Protein AF-A0A819XCI9-F1 (afdb_monomer_lite)

Sequence (108 aa):
IFYKILWTLFFCGIGMGSTMGTLINIFITDRYFNSKAIFGTLILGLIVFGTCNVLCFRLDHHFDYYGAIKYPVFFLSKGFVAGLLGSLINGYLLFNANGQKLLIKMGF

Secondary structure (DSSP, 8-state):
-HHHHIIIIIIIIIIHHHHHHHHHHHHTTTT--THHHHHHHHHHHHHHHHHHHHHHHHHHHHH-SS-TTTSHHHHHHHHHHHHHHHHHHHHHHHHSHHHHHHHHHHT-

Organism: NCBI:txid433720

Structure (mmCIF, N/CA/C/O backbone):
data_AF-A0A819XCI9-F1
#
_entry.id   AF-A0A819XCI9-F1
#
loop_
_atom_site.group_PDB
_atom_site.id
_atom_site.type_symbol
_atom_site.label_atom_id
_atom_site.label_alt_id
_atom_site.label_comp_id
_atom_site.label_asym_id
_atom_site.label_entity_id
_atom_site.label_seq_id
_atom_site.pdbx_PDB_ins_code
_atom_site.Cartn_x
_atom_site.Cartn_y
_atom_site.Cartn_z
_atom_site.occupancy
_atom_site.B_iso_or_equiv
_atom_site.auth_seq_id
_atom_site.auth_comp_id
_atom_site.auth_asym_id
_atom_site.auth_atom_id
_atom_site.pdbx_PDB_model_num
ATOM 1 N N . ILE A 1 1 ? 9.047 11.034 -19.357 1.00 67.94 1 ILE A N 1
ATOM 2 C CA . ILE A 1 1 ? 8.964 11.580 -17.975 1.00 67.94 1 ILE A CA 1
ATOM 3 C C . ILE A 1 1 ? 7.528 11.916 -17.594 1.00 67.94 1 ILE A C 1
ATOM 5 O O . ILE A 1 1 ? 7.025 11.244 -16.707 1.00 67.94 1 ILE A O 1
ATOM 9 N N . PHE A 1 2 ? 6.842 12.844 -18.276 1.00 74.31 2 PHE A N 1
ATOM 10 C CA . PHE A 1 2 ? 5.465 13.244 -17.924 1.00 74.31 2 PHE A CA 1
ATOM 11 C C . PHE A 1 2 ? 4.492 12.052 -17.804 1.00 74.31 2 PHE A C 1
ATOM 13 O O . PHE A 1 2 ? 3.819 11.898 -16.792 1.00 74.31 2 PHE A O 1
ATOM 20 N N . TYR A 1 3 ? 4.530 11.129 -18.772 1.00 72.25 3 TYR A N 1
ATOM 21 C CA . TYR A 1 3 ? 3.769 9.875 -18.741 1.00 72.25 3 TYR A CA 1
ATOM 22 C C . TYR A 1 3 ? 4.134 8.949 -17.556 1.00 72.25 3 TYR A C 1
ATOM 24 O O . TYR A 1 3 ? 3.251 8.279 -17.033 1.00 72.25 3 TYR A O 1
ATOM 32 N N . LYS A 1 4 ? 5.404 8.919 -17.095 1.00 69.25 4 LYS A N 1
ATOM 33 C CA . LYS A 1 4 ? 5.821 8.094 -15.940 1.00 69.25 4 LYS A CA 1
ATOM 34 C C . LYS A 1 4 ? 5.160 8.639 -14.686 1.00 69.25 4 LYS A C 1
ATOM 36 O O . LYS A 1 4 ? 4.559 7.874 -13.953 1.00 69.25 4 LYS A O 1
ATOM 41 N N . ILE A 1 5 ? 5.233 9.960 -14.495 1.00 77.12 5 ILE A N 1
ATOM 42 C CA . ILE A 1 5 ? 4.661 10.662 -13.340 1.00 77.12 5 ILE A CA 1
ATOM 43 C C . ILE A 1 5 ? 3.141 10.505 -13.320 1.00 77.12 5 ILE A C 1
ATOM 45 O O . ILE A 1 5 ? 2.593 10.111 -12.296 1.00 77.12 5 ILE A O 1
ATOM 49 N N . LEU A 1 6 ? 2.462 10.752 -14.447 1.00 80.81 6 LEU A N 1
ATOM 50 C CA . LEU A 1 6 ? 1.011 10.574 -14.544 1.00 80.81 6 LEU A CA 1
ATOM 51 C C . LEU A 1 6 ? 0.610 9.152 -14.126 1.00 80.81 6 LEU A C 1
ATOM 53 O O . LEU A 1 6 ? -0.332 8.960 -13.362 1.00 80.81 6 LEU A O 1
ATOM 57 N N . TRP A 1 7 ? 1.362 8.153 -14.581 1.00 73.56 7 TRP A N 1
ATOM 58 C CA . TRP A 1 7 ? 1.015 6.768 -14.335 1.00 73.56 7 TRP A CA 1
ATOM 59 C C . TRP A 1 7 ? 1.399 6.249 -12.943 1.00 73.56 7 TRP A C 1
ATOM 61 O O . TRP A 1 7 ? 0.560 5.621 -12.302 1.00 73.56 7 TRP A O 1
ATOM 71 N N . THR A 1 8 ? 2.598 6.521 -12.416 1.00 75.25 8 THR A N 1
ATOM 72 C CA . THR A 1 8 ? 2.938 6.090 -11.047 1.00 75.25 8 THR A CA 1
ATOM 73 C C . THR A 1 8 ? 2.231 6.902 -9.974 1.00 75.25 8 THR A C 1
ATOM 75 O O . THR A 1 8 ? 1.890 6.334 -8.942 1.00 75.25 8 THR A O 1
ATOM 78 N N . LEU A 1 9 ? 1.994 8.199 -10.190 1.00 78.88 9 LEU A N 1
ATOM 79 C CA . LEU A 1 9 ? 1.381 9.056 -9.177 1.00 78.88 9 LEU A CA 1
ATOM 80 C C . LEU A 1 9 ? -0.149 8.944 -9.181 1.00 78.88 9 LEU A C 1
ATOM 82 O O . LEU A 1 9 ? -0.731 8.679 -8.133 1.00 78.88 9 LEU A O 1
ATOM 86 N N . PHE A 1 10 ? -0.813 9.102 -10.335 1.00 79.00 10 PHE A N 1
ATOM 87 C CA . PHE A 1 10 ? -2.282 9.094 -10.385 1.00 79.00 10 PHE A CA 1
ATOM 88 C C . PHE A 1 10 ? -2.864 7.677 -10.481 1.00 79.00 10 PHE A C 1
ATOM 90 O O . PHE A 1 10 ? -3.752 7.343 -9.701 1.00 79.00 10 PHE A O 1
ATOM 97 N N . PHE A 1 11 ? -2.366 6.818 -11.379 1.00 75.62 11 PHE A N 1
ATOM 98 C CA . PHE A 1 11 ? -2.920 5.465 -11.570 1.00 75.62 11 PHE A CA 1
ATOM 99 C C . PHE A 1 11 ? -2.395 4.448 -10.544 1.00 75.62 11 PHE A C 1
ATOM 101 O O . PHE A 1 11 ? -3.139 4.001 -9.672 1.00 75.62 11 PHE A O 1
ATOM 108 N N . CYS A 1 12 ? -1.106 4.099 -10.624 1.00 77.62 12 CYS A N 1
ATOM 109 C CA . CYS A 1 12 ? -0.425 3.096 -9.790 1.00 77.62 12 CYS A CA 1
ATOM 110 C C . CYS A 1 12 ? -0.048 3.677 -8.384 1.00 77.62 12 CYS A C 1
ATOM 112 O O . CYS A 1 12 ? 0.809 3.120 -7.705 1.00 77.62 12 CYS A O 1
ATOM 114 N N . GLY A 1 13 ? -0.693 4.784 -7.953 1.00 77.12 13 GLY A N 1
ATOM 115 C CA . GLY A 1 13 ? -0.524 5.487 -6.665 1.00 77.12 13 GLY A CA 1
ATOM 116 C C . GLY A 1 13 ? -1.863 5.932 -6.043 1.00 77.12 13 GLY A C 1
ATOM 117 O O . GLY A 1 13 ? -2.440 5.195 -5.240 1.00 77.12 13 GLY A O 1
ATOM 118 N N . ILE A 1 14 ? -2.391 7.103 -6.435 1.00 83.81 14 ILE A N 1
ATOM 119 C CA . ILE A 1 14 ? -3.690 7.635 -5.961 1.00 83.81 14 ILE A CA 1
ATOM 120 C C . ILE A 1 14 ? -4.825 6.634 -6.223 1.00 83.81 14 ILE A C 1
ATOM 122 O O . ILE A 1 14 ? -5.622 6.386 -5.322 1.00 83.81 14 ILE A O 1
ATOM 126 N N . GLY A 1 15 ? -4.870 6.015 -7.408 1.00 83.62 15 GLY A N 1
ATOM 127 C CA . GLY A 1 15 ? -5.882 5.019 -7.770 1.00 83.62 15 GLY A CA 1
ATOM 128 C C . GLY A 1 15 ? -5.897 3.784 -6.865 1.00 83.62 15 GLY A C 1
ATOM 129 O O . GLY A 1 15 ? -6.971 3.339 -6.464 1.00 83.62 15 GLY A O 1
ATOM 130 N N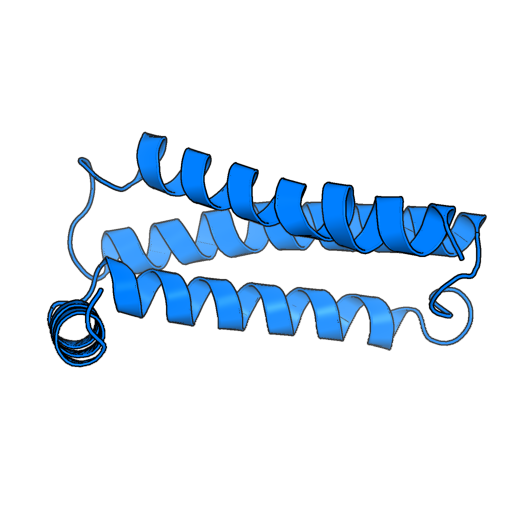 . MET A 1 16 ? -4.732 3.248 -6.479 1.00 83.94 16 MET A N 1
ATOM 131 C CA . MET A 1 16 ? -4.677 2.137 -5.515 1.00 83.94 16 MET A CA 1
ATOM 132 C C . MET A 1 16 ? -5.105 2.579 -4.113 1.00 83.94 16 MET A C 1
ATOM 134 O O . MET A 1 16 ? -5.888 1.885 -3.466 1.00 83.94 16 MET A O 1
ATOM 138 N N . GLY A 1 17 ? -4.609 3.733 -3.651 1.00 82.19 17 GLY A N 1
ATOM 139 C CA . GLY A 1 17 ? -4.912 4.258 -2.318 1.00 82.19 17 GLY A CA 1
ATOM 140 C C . GLY A 1 17 ? -6.398 4.563 -2.124 1.00 82.19 17 GLY A C 1
ATOM 141 O O . GLY A 1 17 ? -6.976 4.163 -1.113 1.00 82.19 17 GLY A O 1
ATOM 142 N N . SER A 1 18 ? -7.038 5.200 -3.109 1.00 84.62 18 SER A N 1
ATOM 143 C CA . SER A 1 18 ? -8.478 5.478 -3.081 1.00 84.62 18 SER A CA 1
ATOM 144 C C . SER A 1 18 ? -9.304 4.194 -3.145 1.00 84.62 18 SER A C 1
ATOM 146 O O . SER A 1 18 ? -10.175 4.000 -2.301 1.00 84.62 18 SER A O 1
ATOM 148 N N . THR A 1 19 ? -8.980 3.272 -4.060 1.00 87.56 19 THR A N 1
ATOM 149 C CA . THR A 1 19 ? -9.671 1.974 -4.173 1.00 87.56 19 THR A CA 1
ATOM 150 C C . THR A 1 19 ? -9.603 1.188 -2.862 1.00 87.56 19 THR A C 1
ATOM 152 O O . THR A 1 19 ? -10.621 0.667 -2.406 1.00 87.56 19 THR A O 1
ATOM 155 N N . MET A 1 20 ? -8.436 1.161 -2.209 1.00 85.31 20 MET A N 1
ATOM 156 C CA . MET A 1 20 ? -8.281 0.559 -0.883 1.00 85.31 20 MET A CA 1
ATOM 157 C C . MET A 1 20 ? -9.122 1.248 0.183 1.00 85.31 20 MET A C 1
ATOM 159 O O . MET A 1 20 ? -9.890 0.577 0.870 1.00 85.31 20 MET A O 1
ATOM 163 N N . GLY A 1 21 ? -8.998 2.571 0.324 1.00 83.50 21 GLY A N 1
ATOM 164 C CA . GLY A 1 21 ? -9.739 3.331 1.330 1.00 83.50 21 GLY A CA 1
ATOM 165 C C . GLY A 1 21 ? -11.248 3.130 1.195 1.00 83.50 21 GLY A C 1
ATOM 166 O O . GLY A 1 21 ? -11.921 2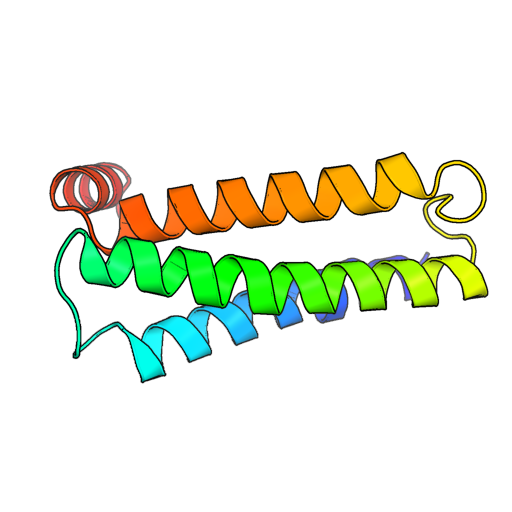.820 2.176 1.00 83.50 21 GLY A O 1
ATOM 167 N N . THR A 1 22 ? -11.772 3.203 -0.030 1.00 86.62 22 THR A N 1
ATOM 168 C CA . THR A 1 22 ? -13.191 2.972 -0.325 1.00 86.62 22 THR A CA 1
ATOM 169 C C . THR A 1 22 ? -13.628 1.538 -0.016 1.00 86.62 22 THR A C 1
ATOM 171 O O . THR A 1 22 ? -14.665 1.355 0.620 1.00 86.62 22 THR A O 1
ATOM 174 N N . LEU A 1 23 ? -12.856 0.517 -0.407 1.00 85.81 23 LEU A N 1
ATOM 175 C CA . LEU A 1 23 ? -13.204 -0.882 -0.128 1.00 85.81 23 LEU A CA 1
ATOM 176 C C . LEU A 1 23 ? -13.190 -1.202 1.370 1.00 85.81 23 LEU A C 1
ATOM 178 O O . LEU A 1 23 ? -14.118 -1.845 1.859 1.00 85.81 23 LEU A O 1
ATOM 182 N N . ILE A 1 24 ? -12.182 -0.726 2.106 1.00 85.06 24 ILE A N 1
ATOM 183 C CA . ILE A 1 24 ? -12.116 -0.882 3.565 1.00 85.06 24 ILE A CA 1
ATOM 184 C C . ILE A 1 24 ? -13.319 -0.186 4.211 1.00 85.06 24 ILE A C 1
ATOM 186 O O . ILE A 1 24 ? -13.983 -0.786 5.058 1.00 85.06 24 ILE A O 1
ATOM 190 N N . ASN A 1 25 ? -13.661 1.026 3.758 1.00 84.50 25 ASN A N 1
ATOM 191 C CA . ASN A 1 25 ? -14.772 1.777 4.330 1.00 84.50 25 ASN A CA 1
ATOM 192 C C . ASN A 1 25 ? -16.139 1.114 4.097 1.00 84.50 25 ASN A C 1
ATOM 194 O O . ASN A 1 25 ? -16.949 1.033 5.014 1.00 84.50 25 ASN A O 1
ATOM 198 N N . ILE A 1 26 ? -16.385 0.587 2.893 1.00 83.62 26 ILE A N 1
ATOM 199 C CA . ILE A 1 26 ? -17.662 -0.056 2.540 1.00 83.62 26 ILE A CA 1
ATOM 200 C C . ILE A 1 26 ? -17.813 -1.441 3.191 1.00 83.62 26 ILE A C 1
ATOM 202 O O . ILE A 1 26 ? -18.909 -1.800 3.627 1.00 83.62 26 ILE A O 1
ATOM 206 N N . PHE A 1 27 ? -16.746 -2.247 3.238 1.00 78.06 27 PHE A N 1
ATOM 207 C CA . PHE A 1 27 ? -16.846 -3.648 3.672 1.00 78.06 27 PHE A CA 1
ATOM 208 C C . PHE A 1 27 ? -16.519 -3.892 5.148 1.00 78.06 27 PHE A C 1
ATOM 210 O O . PHE A 1 27 ? -16.988 -4.897 5.691 1.00 78.06 27 PHE A O 1
ATOM 217 N N . ILE A 1 28 ? -15.708 -3.040 5.787 1.00 77.75 28 ILE A N 1
ATOM 218 C CA . ILE A 1 28 ? -15.083 -3.364 7.080 1.00 77.75 28 ILE A CA 1
ATOM 219 C C . ILE A 1 28 ? -15.498 -2.408 8.201 1.00 77.75 28 ILE A C 1
ATOM 221 O O . ILE A 1 28 ? -15.860 -2.914 9.264 1.00 77.75 28 ILE A O 1
ATOM 225 N N . THR A 1 29 ? -15.494 -1.087 7.973 1.00 70.44 29 THR A N 1
ATOM 226 C CA . THR A 1 29 ? -15.584 -0.053 9.033 1.00 70.44 29 THR A CA 1
ATOM 227 C C . THR A 1 29 ? -16.743 -0.222 10.029 1.00 70.44 29 THR A C 1
ATOM 229 O O . THR A 1 29 ? -16.552 0.078 11.201 1.00 70.44 29 THR A O 1
ATOM 232 N N . ASP A 1 30 ? -17.887 -0.782 9.616 1.00 65.06 30 ASP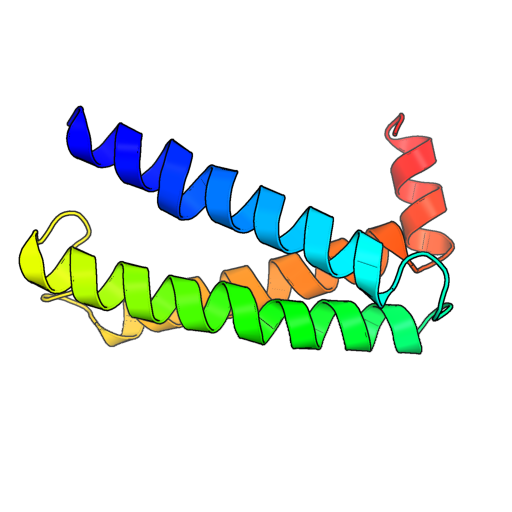 A N 1
ATOM 233 C CA . ASP A 1 30 ? -19.052 -1.027 10.493 1.00 65.06 30 ASP A CA 1
ATOM 234 C C . ASP A 1 30 ? -19.386 -2.515 10.741 1.00 65.06 30 ASP A C 1
ATOM 236 O O . ASP A 1 30 ? -20.315 -2.834 11.482 1.00 65.06 30 ASP A O 1
ATOM 240 N N . ARG A 1 31 ? -18.678 -3.465 10.110 1.00 64.12 31 ARG A N 1
ATOM 241 C CA . ARG A 1 31 ? -19.100 -4.887 10.085 1.00 64.12 31 ARG A CA 1
ATOM 242 C C . ARG A 1 31 ? -18.222 -5.844 10.881 1.00 64.12 31 ARG A C 1
ATOM 244 O O . ARG A 1 31 ? -18.697 -6.915 11.263 1.00 64.12 31 ARG A O 1
ATOM 251 N N . TYR A 1 32 ? -16.957 -5.506 11.117 1.00 65.31 32 TYR A N 1
ATOM 252 C CA . TYR A 1 32 ? -16.003 -6.414 11.754 1.00 65.31 32 TYR A CA 1
ATOM 253 C C . TYR A 1 32 ? -15.103 -5.673 12.746 1.00 65.31 32 TYR A C 1
ATOM 255 O O . TYR A 1 32 ? -14.593 -4.601 12.450 1.00 65.31 32 TYR A O 1
ATOM 263 N N . PHE A 1 33 ? -14.854 -6.288 13.905 1.00 61.41 33 PHE A N 1
ATOM 264 C CA . PHE A 1 33 ? -13.949 -5.773 14.940 1.00 61.41 33 PHE A CA 1
ATOM 265 C C . PHE A 1 33 ? -12.714 -6.670 15.125 1.00 61.41 33 PHE A C 1
ATOM 267 O O . PHE A 1 33 ? -12.767 -7.886 14.896 1.00 61.41 33 PHE A O 1
ATOM 274 N N . ASN A 1 34 ? -11.611 -6.066 15.587 1.00 67.50 34 ASN A N 1
ATOM 275 C CA . ASN A 1 34 ? -10.331 -6.720 15.893 1.00 67.50 34 ASN A CA 1
ATOM 276 C C . ASN A 1 34 ? -9.852 -7.651 14.753 1.00 67.50 34 ASN A C 1
ATOM 278 O O . ASN A 1 34 ? -9.820 -7.262 13.585 1.00 67.50 34 ASN A O 1
ATOM 282 N N . SER A 1 35 ? -9.472 -8.896 15.063 1.00 68.56 35 SER A N 1
ATOM 283 C CA . SER A 1 35 ? -8.768 -9.799 14.141 1.00 68.56 35 SER A CA 1
ATOM 284 C C . SER A 1 35 ? -9.519 -10.112 12.842 1.00 68.56 35 SER A C 1
ATOM 286 O O . SER A 1 35 ? -8.880 -10.367 11.823 1.00 68.56 35 SER A O 1
ATOM 288 N N . LYS A 1 36 ? -10.861 -10.073 12.842 1.00 74.31 36 LYS A N 1
ATOM 289 C CA . LYS A 1 36 ? -11.660 -10.318 11.626 1.00 74.31 36 LYS A CA 1
ATOM 290 C C . LYS A 1 36 ? -11.544 -9.165 10.625 1.00 74.31 36 LYS A C 1
ATOM 292 O O . LYS A 1 36 ? -11.454 -9.416 9.427 1.00 74.31 36 LYS A O 1
ATOM 297 N N . ALA A 1 37 ? -11.473 -7.926 11.113 1.00 74.69 37 ALA A N 1
ATOM 298 C CA . ALA A 1 37 ? -11.248 -6.752 10.275 1.00 74.69 37 ALA A CA 1
ATOM 299 C C . ALA A 1 37 ? -9.831 -6.740 9.687 1.00 74.69 37 ALA A C 1
ATOM 301 O O . ALA A 1 37 ? -9.676 -6.527 8.489 1.00 74.69 37 ALA A O 1
ATOM 302 N N . ILE A 1 38 ? -8.819 -7.084 10.494 1.00 77.50 38 ILE A N 1
ATOM 303 C CA . ILE A 1 38 ? -7.423 -7.200 10.036 1.00 77.50 38 ILE A CA 1
ATOM 304 C C . ILE A 1 38 ? -7.309 -8.242 8.908 1.00 77.50 38 ILE A C 1
ATOM 306 O O . ILE A 1 38 ? -6.711 -7.968 7.865 1.00 77.50 38 ILE A O 1
ATOM 310 N N . PHE A 1 39 ? -7.938 -9.413 9.057 1.00 80.38 39 PHE A N 1
ATOM 311 C CA . PHE A 1 39 ? -7.935 -10.435 8.005 1.00 80.38 39 PHE A CA 1
ATOM 312 C C . PHE A 1 39 ? -8.700 -9.985 6.746 1.00 80.38 39 PHE A C 1
ATOM 314 O O . PHE A 1 39 ? -8.232 -10.207 5.630 1.00 80.38 39 PHE A O 1
ATOM 321 N N . GLY A 1 40 ? -9.819 -9.267 6.908 1.00 80.62 40 GLY A N 1
ATOM 322 C CA . GLY A 1 40 ? -10.551 -8.641 5.801 1.00 80.62 40 GLY A CA 1
ATOM 323 C C . GLY A 1 40 ? -9.713 -7.612 5.031 1.00 80.62 40 GLY A C 1
ATOM 324 O O . GLY A 1 40 ? -9.642 -7.679 3.803 1.00 80.62 40 GLY A O 1
ATOM 325 N N . THR A 1 41 ? -9.010 -6.713 5.735 1.00 83.00 41 THR A N 1
ATOM 326 C CA . THR A 1 41 ? -8.096 -5.739 5.107 1.00 83.00 41 THR A CA 1
ATOM 327 C C . THR A 1 41 ? -6.938 -6.415 4.383 1.00 83.00 41 THR A C 1
ATOM 329 O O . THR A 1 41 ? -6.497 -5.913 3.357 1.00 83.00 41 THR A O 1
ATOM 332 N N . LEU A 1 42 ? -6.465 -7.565 4.873 1.00 84.19 42 LEU A N 1
ATOM 333 C CA . LEU A 1 42 ? -5.381 -8.329 4.256 1.00 84.19 42 LEU A CA 1
ATOM 334 C C . LEU A 1 42 ? -5.844 -9.013 2.959 1.00 84.19 42 LEU A C 1
ATOM 336 O O . LEU A 1 42 ? -5.122 -8.975 1.964 1.00 84.19 42 LEU A O 1
ATOM 340 N N . ILE A 1 43 ? -7.057 -9.576 2.935 1.00 85.88 43 ILE A N 1
ATOM 341 C CA . ILE A 1 43 ? -7.643 -10.187 1.729 1.00 85.88 43 ILE A CA 1
ATOM 342 C C . ILE A 1 43 ? -7.915 -9.131 0.650 1.00 85.88 43 ILE A C 1
ATOM 344 O O . ILE A 1 43 ? -7.451 -9.290 -0.479 1.00 85.88 43 ILE A O 1
ATOM 348 N N . LEU A 1 44 ? -8.616 -8.040 0.986 1.00 84.75 44 LEU A N 1
ATOM 349 C CA . LEU A 1 44 ? -8.818 -6.915 0.057 1.00 84.75 44 LEU A CA 1
ATOM 350 C C . LEU A 1 44 ? -7.464 -6.337 -0.385 1.00 84.75 44 LEU A C 1
ATOM 352 O O . LEU A 1 44 ? -7.249 -6.102 -1.574 1.00 84.75 44 LEU A O 1
ATOM 356 N N . GLY A 1 45 ? -6.536 -6.251 0.573 1.00 82.75 45 GLY A N 1
ATOM 357 C CA . GLY A 1 45 ? -5.098 -6.060 0.427 1.00 82.75 45 GLY A CA 1
ATOM 358 C C . GLY A 1 45 ? -4.494 -6.766 -0.781 1.00 82.75 45 GLY A C 1
ATOM 359 O O . GLY A 1 45 ? -4.106 -6.148 -1.775 1.00 82.75 45 GLY A O 1
ATOM 360 N N . LEU A 1 46 ? -4.450 -8.092 -0.687 1.00 84.88 46 LEU A N 1
ATOM 361 C CA . LEU A 1 46 ? -3.918 -8.993 -1.704 1.00 84.88 46 LEU A CA 1
ATOM 362 C C . LEU A 1 46 ? -4.644 -8.888 -3.047 1.00 84.88 46 LEU A C 1
ATOM 364 O O . LEU A 1 46 ? -3.990 -8.971 -4.085 1.00 84.88 46 LEU A O 1
ATOM 368 N N . ILE A 1 47 ? -5.966 -8.705 -3.050 1.00 85.75 47 ILE A N 1
ATOM 369 C CA . ILE A 1 47 ? -6.754 -8.638 -4.289 1.00 85.75 47 ILE A CA 1
ATOM 370 C C . ILE A 1 47 ? -6.419 -7.362 -5.068 1.00 85.75 47 ILE A C 1
ATOM 372 O O . ILE A 1 47 ? -6.056 -7.442 -6.244 1.00 85.75 47 ILE A O 1
ATOM 376 N N . VAL A 1 48 ? -6.488 -6.191 -4.431 1.00 85.31 48 VAL A N 1
ATOM 377 C CA . VAL A 1 48 ? -6.245 -4.907 -5.111 1.00 85.31 48 VAL A CA 1
ATOM 378 C C . VAL A 1 48 ? -4.765 -4.760 -5.455 1.00 85.31 48 VAL A C 1
ATOM 380 O O . VAL A 1 48 ? -4.438 -4.568 -6.623 1.00 85.31 48 VAL A O 1
ATOM 383 N N . PHE A 1 49 ? -3.844 -4.939 -4.500 1.00 83.75 49 PHE A N 1
ATOM 384 C CA . PHE A 1 49 ? -2.415 -4.842 -4.820 1.00 83.75 49 PHE A CA 1
ATOM 385 C C . PHE A 1 49 ? -1.961 -5.936 -5.795 1.00 83.75 49 PHE A C 1
ATOM 387 O O . PHE A 1 49 ? -1.140 -5.655 -6.662 1.00 83.75 49 PHE A O 1
ATOM 394 N N . GLY A 1 50 ? -2.512 -7.152 -5.728 1.00 83.12 50 GLY A N 1
ATOM 395 C CA . GLY A 1 50 ? -2.199 -8.232 -6.667 1.00 83.12 50 GLY A CA 1
ATOM 396 C C . GLY A 1 50 ? -2.657 -7.934 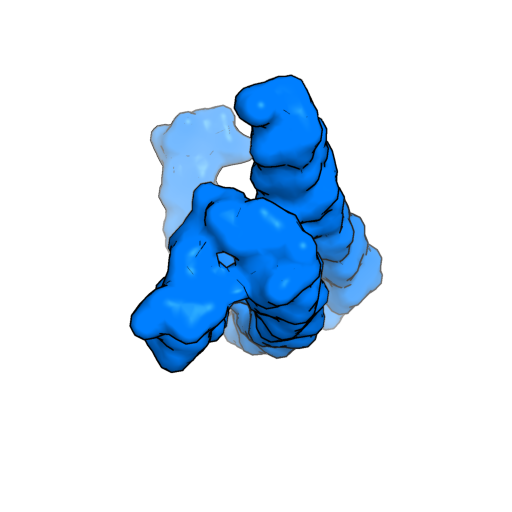-8.096 1.00 83.12 50 GLY A C 1
ATOM 397 O O . GLY A 1 50 ? -1.858 -8.018 -9.030 1.00 83.12 50 GLY A O 1
ATOM 398 N N . THR A 1 51 ? -3.919 -7.529 -8.275 1.00 84.94 51 THR A N 1
ATOM 399 C CA . THR A 1 51 ? -4.455 -7.151 -9.597 1.00 84.94 51 THR A CA 1
ATOM 400 C C . THR A 1 51 ? -3.743 -5.930 -10.171 1.00 84.94 51 THR A C 1
ATOM 402 O O . THR A 1 51 ? -3.317 -5.966 -11.328 1.00 84.94 51 THR A O 1
ATOM 405 N N . CYS A 1 52 ? -3.518 -4.889 -9.367 1.00 80.94 52 CYS A N 1
ATOM 406 C CA . CYS A 1 52 ? -2.767 -3.712 -9.791 1.00 80.94 52 CYS A CA 1
ATOM 407 C C . CYS A 1 52 ? -1.294 -4.024 -10.097 1.00 80.94 52 CYS A C 1
ATOM 409 O O . CYS A 1 52 ? -0.759 -3.460 -11.044 1.00 80.94 52 CYS A O 1
ATOM 411 N N . ASN A 1 53 ? -0.639 -4.944 -9.381 1.00 82.62 53 ASN A N 1
ATOM 412 C CA . ASN A 1 53 ? 0.736 -5.366 -9.675 1.00 82.62 53 ASN A CA 1
ATOM 413 C C . ASN A 1 53 ? 0.828 -6.121 -11.015 1.00 82.62 53 ASN A C 1
ATOM 415 O O . ASN A 1 53 ? 1.711 -5.835 -11.819 1.00 82.62 53 ASN A O 1
ATOM 419 N N . VAL A 1 54 ? -0.122 -7.016 -11.316 1.00 82.06 54 VAL A N 1
ATOM 420 C CA . VAL A 1 54 ? -0.198 -7.696 -12.627 1.00 82.06 54 VAL A CA 1
ATOM 421 C C . VAL A 1 54 ? -0.510 -6.708 -13.759 1.00 82.06 54 VAL A C 1
ATOM 423 O O . VAL A 1 54 ? 0.069 -6.814 -14.843 1.00 82.06 54 VAL A O 1
ATOM 426 N N . LEU A 1 55 ? -1.381 -5.723 -13.516 1.00 82.75 55 LEU A N 1
ATOM 427 C CA . LEU A 1 55 ? -1.683 -4.664 -14.482 1.00 82.75 55 LEU A CA 1
ATOM 428 C C . LEU A 1 55 ? -0.456 -3.770 -14.730 1.00 82.75 55 LEU A C 1
ATOM 430 O O . LEU A 1 55 ? -0.075 -3.549 -15.880 1.00 82.75 55 LEU A O 1
ATOM 434 N N . CYS A 1 56 ? 0.197 -3.314 -13.656 1.00 78.56 56 CYS A N 1
ATOM 435 C CA . CYS A 1 56 ? 1.399 -2.491 -13.721 1.00 78.56 56 CYS A CA 1
ATOM 436 C C . CYS A 1 56 ? 2.592 -3.272 -14.332 1.00 78.56 56 CYS A C 1
ATOM 438 O O . CYS A 1 56 ? 3.387 -2.675 -15.053 1.00 78.56 56 CYS A O 1
ATOM 440 N N . PHE A 1 57 ? 2.660 -4.603 -14.185 1.00 78.38 57 PHE A N 1
ATOM 441 C CA . PHE A 1 57 ? 3.613 -5.474 -14.894 1.00 78.38 57 PHE A CA 1
ATOM 442 C C . PHE A 1 57 ? 3.335 -5.576 -16.405 1.00 78.38 57 PHE A C 1
ATOM 444 O O . PHE A 1 57 ? 4.243 -5.368 -17.210 1.00 78.38 57 PHE A O 1
ATOM 451 N N . ARG A 1 58 ? 2.087 -5.858 -16.817 1.00 80.38 58 ARG A N 1
ATOM 452 C CA . ARG A 1 58 ? 1.725 -5.937 -18.249 1.00 80.38 58 ARG A CA 1
ATOM 453 C C . ARG A 1 58 ? 1.956 -4.617 -18.978 1.00 80.38 58 ARG A C 1
ATOM 455 O O . ARG A 1 58 ? 2.388 -4.633 -20.127 1.00 80.38 58 ARG A O 1
ATOM 462 N N . LEU A 1 59 ? 1.671 -3.493 -18.322 1.00 77.06 59 LEU A N 1
ATOM 463 C CA . LEU A 1 59 ? 1.867 -2.181 -18.926 1.00 77.06 59 LEU A CA 1
ATOM 464 C C . LEU A 1 59 ? 3.356 -1.821 -19.031 1.00 77.06 59 LEU A C 1
ATOM 466 O O . LEU A 1 59 ? 3.783 -1.334 -20.076 1.00 77.06 59 LEU A O 1
ATOM 470 N N . ASP A 1 60 ? 4.169 -2.130 -18.014 1.00 76.12 60 ASP A N 1
ATOM 471 C CA . ASP A 1 60 ? 5.620 -1.932 -18.110 1.00 76.12 60 ASP A CA 1
ATOM 472 C C . ASP A 1 60 ? 6.256 -2.830 -19.184 1.00 76.12 60 ASP A C 1
ATOM 474 O O . ASP A 1 60 ? 7.205 -2.414 -19.832 1.00 76.12 60 ASP A O 1
ATOM 478 N N . HIS A 1 61 ? 5.685 -4.000 -19.485 1.00 76.12 61 HIS A N 1
ATOM 479 C CA . HIS A 1 61 ? 6.130 -4.833 -20.611 1.00 76.12 61 HIS A CA 1
ATOM 480 C C . HIS A 1 61 ? 5.820 -4.223 -22.001 1.00 76.12 61 HIS A C 1
ATOM 482 O O . HIS A 1 61 ? 6.416 -4.630 -22.999 1.00 76.12 61 HIS A O 1
ATOM 488 N N . HIS A 1 62 ? 4.902 -3.255 -22.101 1.00 76.62 62 HIS A N 1
ATOM 489 C CA . HIS A 1 62 ? 4.630 -2.538 -23.356 1.00 76.62 62 HIS A CA 1
ATOM 490 C C . HIS A 1 62 ? 5.510 -1.290 -23.531 1.00 76.62 62 HIS A C 1
ATOM 492 O O . HIS A 1 62 ? 5.821 -0.909 -24.657 1.00 76.62 62 HIS A O 1
ATOM 498 N N . PHE A 1 63 ? 5.912 -0.663 -22.424 1.00 74.31 63 PHE A N 1
ATOM 499 C CA . PHE A 1 63 ? 6.595 0.633 -22.423 1.00 74.31 63 PHE A CA 1
ATOM 500 C C . PHE A 1 63 ? 8.062 0.610 -21.936 1.00 74.31 63 PHE A C 1
ATOM 502 O O . PHE A 1 63 ? 8.778 1.589 -22.139 1.00 74.31 63 PHE A O 1
ATOM 509 N N . ASP A 1 64 ? 8.489 -0.470 -21.277 1.00 72.81 64 ASP A N 1
ATOM 510 C CA . ASP A 1 64 ? 9.799 -0.712 -20.644 1.00 72.81 64 ASP A CA 1
ATOM 511 C C . ASP A 1 64 ? 10.321 0.460 -19.784 1.00 72.81 64 ASP A C 1
ATOM 513 O O . ASP A 1 64 ? 11.440 0.958 -19.927 1.00 72.81 64 ASP A O 1
ATOM 517 N N . TYR A 1 65 ? 9.483 0.956 -18.868 1.00 69.25 65 TYR A N 1
ATOM 518 C CA . TYR A 1 65 ? 9.801 2.120 -18.039 1.00 69.25 65 TYR A CA 1
ATOM 519 C C . TYR A 1 65 ? 10.501 1.780 -16.723 1.00 69.25 65 TYR A C 1
ATOM 521 O O . TYR A 1 65 ? 11.214 2.648 -16.200 1.00 69.25 65 TYR A O 1
ATOM 529 N N . TYR A 1 66 ? 10.318 0.573 -16.198 1.00 67.12 66 TYR A N 1
ATOM 530 C CA . TYR A 1 66 ? 10.865 0.109 -14.922 1.00 67.12 66 TYR A CA 1
ATOM 531 C C . TYR A 1 66 ? 11.601 -1.238 -15.037 1.00 67.12 66 TYR A C 1
ATOM 533 O O . TYR A 1 66 ? 11.998 -1.806 -14.015 1.00 67.12 66 TYR A O 1
ATOM 541 N N . GLY A 1 67 ? 11.834 -1.718 -16.263 1.00 68.25 67 GLY A N 1
ATOM 542 C CA . GLY A 1 67 ? 12.645 -2.898 -16.554 1.00 68.25 67 GLY A CA 1
ATOM 543 C C . GLY A 1 67 ? 11.952 -4.229 -16.259 1.00 68.25 67 GLY A C 1
ATOM 544 O O . GLY A 1 67 ? 12.644 -5.218 -15.993 1.00 68.25 67 GLY A O 1
ATOM 545 N N . ALA A 1 68 ? 10.614 -4.284 -16.292 1.00 65.25 68 ALA A N 1
ATOM 546 C CA . ALA A 1 68 ? 9.857 -5.525 -16.112 1.00 65.25 68 ALA A CA 1
ATOM 547 C C . ALA A 1 68 ? 10.250 -6.624 -17.117 1.00 65.25 68 ALA A C 1
ATOM 549 O O . ALA A 1 68 ? 10.208 -7.800 -16.761 1.00 65.25 68 ALA A O 1
ATOM 550 N N . ILE A 1 69 ? 10.695 -6.258 -18.325 1.00 69.38 69 ILE A N 1
ATOM 551 C CA . ILE A 1 69 ? 11.208 -7.203 -19.333 1.00 69.38 69 ILE A CA 1
ATOM 552 C C . ILE A 1 69 ? 12.526 -7.848 -18.864 1.00 69.38 69 ILE A C 1
ATOM 554 O O . ILE A 1 69 ? 12.767 -9.031 -19.094 1.00 69.38 69 ILE A O 1
ATOM 558 N N . LYS A 1 70 ? 13.380 -7.084 -18.169 1.00 73.31 70 LYS A N 1
ATOM 559 C CA . LYS A 1 70 ? 14.738 -7.501 -17.788 1.00 73.31 70 LYS A CA 1
ATOM 560 C C . LYS A 1 70 ? 14.783 -8.309 -1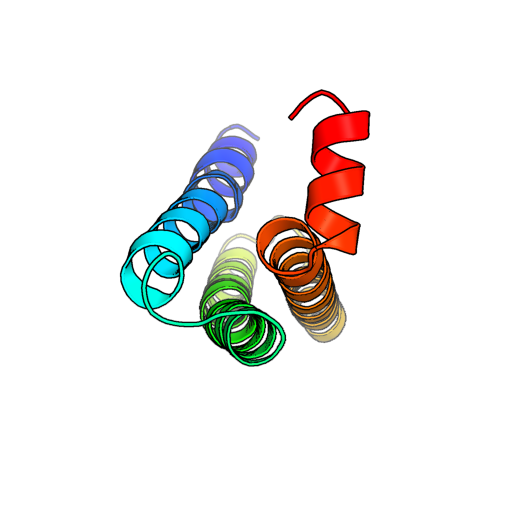6.486 1.00 73.31 70 LYS A C 1
ATOM 562 O O . LYS A 1 70 ? 15.609 -9.209 -16.367 1.00 73.31 70 LYS A O 1
ATOM 567 N N . TYR A 1 71 ? 13.895 -8.014 -15.530 1.00 76.81 71 TYR A N 1
ATOM 568 C CA . TYR A 1 71 ? 13.797 -8.728 -14.245 1.00 76.81 71 TYR A CA 1
ATOM 569 C C . TYR A 1 71 ? 12.332 -8.948 -13.803 1.00 76.81 71 TYR A C 1
ATOM 571 O O . TYR A 1 71 ? 11.900 -8.401 -12.780 1.00 76.81 71 TYR A O 1
ATOM 579 N N . PRO A 1 72 ? 11.546 -9.766 -14.532 1.00 75.81 72 PRO A N 1
ATOM 580 C CA . PRO A 1 72 ? 10.100 -9.879 -14.323 1.00 75.81 72 PRO A CA 1
ATOM 581 C C . PRO A 1 72 ? 9.718 -10.392 -12.930 1.00 75.81 72 PRO A C 1
ATOM 583 O O . PRO A 1 72 ? 8.836 -9.837 -12.275 1.00 75.81 72 PRO A O 1
ATOM 586 N N . VAL A 1 73 ? 10.430 -11.409 -12.432 1.00 76.38 73 VAL A N 1
ATOM 587 C CA . VAL A 1 73 ? 10.173 -12.012 -11.112 1.00 76.38 73 VAL A CA 1
ATOM 588 C C . VAL A 1 73 ? 10.406 -11.004 -9.983 1.00 76.38 73 VAL A C 1
ATOM 590 O O . VAL A 1 73 ? 9.611 -10.936 -9.050 1.00 76.38 73 VAL A O 1
ATOM 593 N N . PHE A 1 74 ? 11.451 -10.175 -10.088 1.00 76.50 74 PHE A N 1
ATOM 594 C CA . PHE A 1 74 ? 11.759 -9.137 -9.099 1.00 76.50 74 PHE A CA 1
ATOM 595 C C . PHE A 1 74 ? 10.743 -7.986 -9.133 1.00 76.50 74 PHE A C 1
ATOM 597 O O . PHE A 1 74 ? 10.411 -7.408 -8.097 1.00 76.50 74 PHE A O 1
ATOM 604 N N . PHE A 1 75 ? 10.211 -7.662 -10.318 1.00 75.31 75 PHE A N 1
ATOM 605 C CA . PHE A 1 75 ? 9.156 -6.660 -10.451 1.00 75.31 75 PHE A CA 1
ATOM 606 C C . PHE A 1 75 ? 7.845 -7.117 -9.794 1.00 75.31 75 PHE A C 1
ATOM 608 O O . PHE A 1 75 ? 7.209 -6.334 -9.091 1.00 75.31 75 PHE A O 1
ATOM 615 N N . LEU A 1 76 ? 7.464 -8.382 -9.980 1.00 79.88 76 LEU A N 1
ATOM 616 C CA . LEU A 1 76 ? 6.265 -8.951 -9.364 1.00 79.88 76 LEU A CA 1
ATOM 617 C C . LEU A 1 76 ? 6.435 -9.152 -7.851 1.00 79.88 76 LEU A C 1
ATOM 619 O O . LEU A 1 76 ? 5.534 -8.788 -7.092 1.00 79.88 76 LEU A O 1
ATOM 623 N N . SER A 1 77 ? 7.576 -9.676 -7.391 1.00 80.38 77 SER A N 1
ATOM 624 C CA . SER A 1 77 ? 7.789 -9.979 -5.969 1.00 80.38 77 SER A CA 1
ATOM 625 C C . SER A 1 77 ? 7.772 -8.725 -5.092 1.00 80.38 77 SER A C 1
ATOM 627 O O . SER A 1 77 ? 7.059 -8.711 -4.088 1.00 80.38 77 SER A O 1
ATOM 629 N N . LYS A 1 78 ? 8.453 -7.639 -5.493 1.00 80.62 78 LYS A N 1
ATOM 630 C CA . LYS A 1 78 ? 8.441 -6.369 -4.741 1.00 80.62 78 LYS A CA 1
ATOM 631 C C . LYS A 1 78 ? 7.018 -5.815 -4.574 1.00 80.62 78 LYS A C 1
ATOM 633 O O . LYS A 1 78 ? 6.683 -5.337 -3.495 1.00 80.62 78 LYS A O 1
ATOM 638 N N . GLY A 1 79 ? 6.175 -5.916 -5.609 1.00 76.62 79 GLY A N 1
ATOM 639 C CA . GLY A 1 79 ? 4.799 -5.415 -5.584 1.00 76.62 79 GLY A CA 1
ATOM 640 C C . GLY A 1 79 ? 3.899 -6.230 -4.655 1.00 76.62 79 GLY A C 1
ATOM 641 O O . GLY A 1 79 ? 3.162 -5.656 -3.855 1.00 76.62 79 GLY A O 1
ATOM 642 N N . PHE A 1 80 ? 4.019 -7.562 -4.683 1.00 80.81 80 PHE A N 1
ATOM 643 C CA . PHE A 1 80 ? 3.288 -8.437 -3.762 1.00 80.81 80 PHE A CA 1
ATOM 644 C C . PHE A 1 80 ? 3.742 -8.273 -2.308 1.00 80.81 80 PHE A C 1
ATOM 646 O O . PHE A 1 80 ? 2.895 -8.179 -1.423 1.00 80.81 80 PHE A O 1
ATOM 653 N N . VAL A 1 81 ? 5.052 -8.195 -2.051 1.00 84.00 81 VAL A N 1
ATOM 654 C CA . VAL A 1 81 ? 5.598 -8.018 -0.693 1.00 84.00 81 VAL A CA 1
ATOM 655 C C . VAL A 1 81 ? 5.214 -6.651 -0.121 1.00 84.00 81 VAL A C 1
ATOM 657 O O . VAL A 1 81 ? 4.727 -6.585 1.007 1.00 84.00 81 VAL A O 1
ATOM 660 N N . ALA A 1 82 ? 5.356 -5.570 -0.896 1.00 82.81 82 ALA A N 1
ATOM 661 C CA . ALA A 1 82 ? 4.944 -4.234 -0.467 1.00 82.81 82 ALA A CA 1
ATOM 662 C C . ALA A 1 82 ? 3.426 -4.147 -0.230 1.00 82.81 82 ALA A C 1
ATOM 664 O O . ALA A 1 82 ? 3.002 -3.586 0.779 1.00 82.81 82 ALA A O 1
ATOM 665 N N . GLY A 1 83 ? 2.614 -4.753 -1.104 1.00 82.19 83 GLY A N 1
ATOM 666 C CA . GLY A 1 83 ? 1.162 -4.820 -0.937 1.00 82.19 83 GLY A CA 1
ATOM 667 C C . GLY A 1 83 ? 0.737 -5.603 0.308 1.00 82.19 83 GLY A C 1
ATOM 668 O O . GLY A 1 83 ? -0.114 -5.134 1.064 1.00 82.19 83 GLY A O 1
ATOM 669 N N . LEU A 1 84 ? 1.361 -6.757 0.575 1.00 83.69 84 LEU A N 1
ATOM 670 C CA . LEU A 1 84 ? 1.122 -7.556 1.784 1.00 83.69 84 LEU A CA 1
ATOM 671 C C . LEU A 1 84 ? 1.472 -6.787 3.057 1.00 83.69 84 LEU A C 1
ATOM 673 O O . LEU A 1 84 ? 0.633 -6.672 3.949 1.00 83.69 84 LEU A O 1
ATOM 677 N N . LEU A 1 85 ? 2.692 -6.248 3.133 1.00 85.25 85 LEU A N 1
ATOM 678 C CA . LEU A 1 85 ? 3.164 -5.508 4.303 1.00 85.25 85 LEU A CA 1
ATOM 679 C C . LEU A 1 85 ? 2.339 -4.237 4.524 1.00 85.25 85 LEU A C 1
ATOM 681 O O . LEU A 1 85 ? 1.897 -3.995 5.643 1.00 85.25 85 LEU A O 1
ATOM 685 N N . GLY A 1 86 ? 2.058 -3.472 3.466 1.00 83.56 86 GLY A N 1
ATOM 686 C CA . GLY A 1 86 ? 1.207 -2.284 3.538 1.00 83.56 86 GLY A CA 1
ATOM 687 C C . GLY A 1 86 ? -0.205 -2.603 4.034 1.00 83.56 86 GLY A C 1
ATOM 688 O O . GLY A 1 86 ? -0.712 -1.913 4.913 1.00 83.56 86 GLY A O 1
ATOM 689 N N . SER A 1 87 ? -0.813 -3.689 3.548 1.00 82.94 87 SER A N 1
ATOM 690 C CA . SER A 1 87 ? -2.155 -4.116 3.977 1.00 82.94 87 SER A CA 1
ATOM 691 C C . SER A 1 87 ? -2.178 -4.612 5.425 1.00 82.94 87 SER A C 1
ATOM 693 O O . SER A 1 87 ? -3.098 -4.279 6.168 1.00 82.94 87 SER A O 1
ATOM 695 N N . LEU A 1 88 ? -1.153 -5.363 5.845 1.00 83.56 88 LEU A N 1
ATOM 696 C CA . LEU A 1 88 ? -0.973 -5.815 7.229 1.00 83.56 88 LEU A CA 1
ATOM 697 C C . LEU A 1 88 ? -0.803 -4.642 8.199 1.00 83.56 88 LEU A C 1
ATOM 699 O O . LEU A 1 88 ? -1.484 -4.590 9.222 1.00 83.56 88 LEU A O 1
ATOM 703 N N . ILE A 1 89 ? 0.081 -3.696 7.869 1.00 84.50 89 ILE A N 1
ATOM 704 C CA . ILE A 1 89 ? 0.350 -2.510 8.691 1.00 84.50 89 ILE A CA 1
ATOM 705 C C . ILE A 1 89 ? -0.901 -1.633 8.772 1.00 84.50 89 ILE A C 1
ATOM 707 O O . ILE A 1 89 ? -1.288 -1.241 9.870 1.00 84.50 89 ILE A O 1
ATOM 711 N N . ASN A 1 90 ? -1.571 -1.376 7.644 1.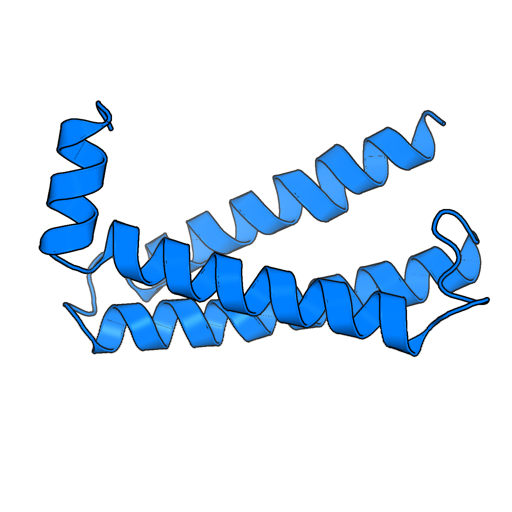00 84.06 90 ASN A N 1
ATOM 712 C CA . ASN A 1 90 ? -2.787 -0.564 7.601 1.00 84.06 90 ASN A CA 1
ATOM 713 C C . ASN A 1 90 ? -3.938 -1.212 8.392 1.00 84.06 90 ASN A C 1
ATOM 715 O O . ASN A 1 90 ? -4.573 -0.555 9.213 1.00 84.06 90 ASN A O 1
ATOM 719 N N . GLY A 1 91 ? -4.157 -2.520 8.216 1.00 82.00 91 GLY A N 1
ATOM 720 C CA . GLY A 1 91 ? -5.142 -3.280 8.988 1.00 82.00 91 GLY A CA 1
ATOM 721 C C . GLY A 1 91 ? -4.862 -3.255 10.491 1.00 82.00 91 GLY A C 1
ATOM 722 O O . GLY A 1 91 ? -5.773 -3.030 11.288 1.00 82.00 91 GLY A O 1
ATOM 723 N N . TYR A 1 92 ? -3.597 -3.425 10.888 1.00 83.12 92 TYR A N 1
ATOM 724 C CA . TYR A 1 92 ? -3.177 -3.337 12.287 1.00 83.12 92 TYR A CA 1
ATOM 725 C C . TYR A 1 92 ? -3.378 -1.929 12.867 1.00 83.12 92 TYR A C 1
ATOM 727 O O . TYR A 1 92 ? -3.885 -1.807 13.980 1.00 83.12 92 TYR A O 1
ATOM 735 N N . LEU A 1 93 ? -3.010 -0.869 12.139 1.00 82.56 93 LEU A N 1
ATOM 736 C CA . LEU A 1 93 ? -3.186 0.514 12.593 1.00 82.56 93 LEU A CA 1
ATOM 737 C C . LEU A 1 93 ? -4.668 0.864 12.782 1.00 82.56 93 LEU A C 1
ATOM 739 O O . LEU A 1 93 ? -5.041 1.367 13.839 1.00 82.56 93 LEU A O 1
ATOM 743 N N . LEU A 1 94 ? -5.503 0.559 11.785 1.00 80.25 94 LEU A N 1
ATOM 744 C CA . LEU A 1 94 ? -6.917 0.942 11.766 1.00 80.25 94 LEU A CA 1
ATOM 745 C C . LEU A 1 94 ? -7.786 0.135 12.740 1.00 80.25 94 LEU A C 1
ATOM 747 O O . LEU A 1 94 ? -8.688 0.706 13.348 1.00 80.25 94 LEU A O 1
ATOM 751 N N . PHE A 1 95 ? -7.539 -1.172 12.897 1.00 79.94 95 PHE A N 1
ATOM 752 C CA . PHE A 1 95 ? -8.478 -2.086 13.570 1.00 79.94 95 PHE A CA 1
ATOM 753 C C . PHE A 1 95 ? -7.963 -2.735 14.863 1.00 79.94 95 PHE A C 1
ATOM 755 O O . PHE A 1 95 ? -8.704 -3.498 15.487 1.00 79.94 95 PHE A O 1
ATOM 762 N N . ASN A 1 96 ? -6.729 -2.453 15.294 1.00 82.19 96 ASN A N 1
ATOM 763 C CA . ASN A 1 96 ? -6.221 -2.895 16.595 1.00 82.19 96 ASN A CA 1
ATOM 764 C C . ASN A 1 96 ? -6.177 -1.729 17.592 1.00 82.19 96 ASN A C 1
ATOM 766 O O . ASN A 1 96 ? -5.631 -0.670 17.288 1.00 82.19 96 ASN A O 1
ATOM 770 N N . ALA A 1 97 ? -6.636 -1.950 18.826 1.00 78.56 97 ALA A N 1
ATOM 771 C CA . ALA A 1 97 ? -6.606 -0.949 19.896 1.00 78.56 97 ALA A CA 1
ATOM 772 C C . ALA A 1 97 ? -5.191 -0.400 20.182 1.00 78.56 97 ALA A C 1
ATOM 774 O O . ALA A 1 97 ? -5.036 0.771 20.527 1.00 78.56 97 ALA A O 1
ATOM 775 N N . ASN A 1 98 ? -4.144 -1.217 20.014 1.00 80.94 98 ASN A N 1
ATOM 776 C CA . ASN A 1 98 ? -2.756 -0.757 20.148 1.00 80.94 98 ASN A CA 1
ATOM 777 C C . ASN A 1 98 ? -2.285 0.075 18.940 1.00 80.94 98 ASN A C 1
ATOM 779 O O . ASN A 1 98 ? -1.483 0.988 19.117 1.00 80.94 98 ASN A O 1
ATOM 783 N N . GLY A 1 99 ? -2.801 -0.209 17.739 1.00 78.88 99 GLY A N 1
ATOM 784 C CA . GLY A 1 99 ? -2.540 0.568 16.524 1.00 78.88 99 GLY A CA 1
ATOM 785 C C . GLY A 1 99 ? -3.203 1.944 16.579 1.00 78.88 99 GLY A C 1
ATOM 786 O O . GLY A 1 99 ? -2.532 2.955 16.391 1.00 78.88 99 GLY A O 1
ATOM 787 N N . GLN A 1 100 ? -4.477 1.993 16.974 1.00 81.38 100 GLN A N 1
ATOM 788 C CA . GLN A 1 100 ? -5.228 3.238 17.162 1.00 81.38 100 GLN A CA 1
ATOM 789 C C . GLN A 1 100 ? -4.602 4.140 18.239 1.00 81.38 100 GLN A C 1
ATOM 791 O O . GLN A 1 100 ? -4.432 5.334 18.019 1.00 81.38 100 GLN A O 1
ATOM 796 N N . LYS A 1 101 ? -4.157 3.582 19.376 1.00 83.88 101 LYS A N 1
ATOM 797 C CA . LYS A 1 101 ? -3.399 4.346 20.391 1.00 83.88 101 LYS A CA 1
ATOM 798 C C . LYS A 1 101 ? -2.099 4.948 19.847 1.00 83.88 101 LYS A C 1
ATOM 800 O O . LYS A 1 101 ? -1.666 5.992 20.329 1.00 83.88 101 LYS A O 1
ATOM 805 N N . LEU A 1 102 ? -1.462 4.286 18.881 1.00 83.56 102 LEU A N 1
ATOM 806 C CA . LEU A 1 102 ? -0.225 4.751 18.258 1.00 83.56 102 LEU A CA 1
ATOM 807 C C . LEU A 1 102 ? -0.499 5.850 17.216 1.00 83.56 102 LEU A C 1
ATOM 809 O O . LEU A 1 102 ? 0.240 6.830 17.200 1.00 83.56 102 LEU A O 1
ATOM 813 N N . LEU A 1 103 ? -1.591 5.745 16.447 1.00 82.38 103 LEU A N 1
ATOM 814 C CA . LEU A 1 103 ? -2.118 6.818 15.585 1.00 82.38 103 LEU A CA 1
ATOM 815 C C . LEU A 1 103 ? -2.439 8.089 16.385 1.00 82.38 103 LEU A C 1
ATOM 817 O O . LEU A 1 103 ? -1.858 9.138 16.109 1.00 82.38 103 LEU A O 1
ATOM 821 N N . ILE A 1 104 ? -3.220 7.959 17.463 1.00 85.75 104 ILE A N 1
ATOM 822 C CA . ILE A 1 104 ? -3.582 9.079 18.350 1.00 85.75 104 ILE A CA 1
ATOM 823 C C . ILE A 1 104 ? -2.324 9.744 18.928 1.00 85.75 104 ILE A C 1
ATOM 825 O O . ILE A 1 104 ? -2.236 10.968 19.012 1.00 85.75 104 ILE A O 1
ATOM 829 N N . LYS A 1 105 ? -1.297 8.955 19.278 1.00 86.69 105 LYS A N 1
ATOM 830 C CA . LYS A 1 105 ? -0.002 9.476 19.749 1.00 86.69 105 LYS A CA 1
ATOM 831 C C . LYS A 1 105 ? 0.811 10.180 18.648 1.00 86.69 105 LYS A C 1
ATOM 833 O O . LYS A 1 105 ? 1.651 11.017 18.969 1.00 86.69 105 LYS A O 1
ATOM 838 N N . MET A 1 106 ? 0.580 9.852 17.377 1.00 81.00 106 MET A N 1
ATOM 839 C CA . MET A 1 106 ? 1.160 10.531 16.211 1.00 81.00 106 MET A CA 1
ATOM 840 C C . MET A 1 106 ? 0.354 11.760 15.756 1.00 81.00 106 MET A C 1
ATOM 842 O O . MET A 1 106 ? 0.825 12.479 14.878 1.00 81.00 106 MET A O 1
ATOM 846 N N . GLY A 1 107 ? -0.811 12.033 16.357 1.00 75.38 107 GLY A N 1
ATOM 847 C CA . GLY A 1 107 ? -1.662 13.178 16.016 1.00 75.38 107 GLY A CA 1
ATOM 848 C C . GLY A 1 107 ? -2.661 12.926 14.880 1.00 75.38 107 GLY A C 1
ATOM 849 O O . GLY A 1 107 ? -3.119 13.895 14.276 1.00 75.38 107 GLY A O 1
ATOM 850 N N . PHE A 1 108 ? -2.983 11.656 14.603 1.00 57.19 108 PHE A N 1
ATOM 851 C CA . PHE A 1 108 ? -4.073 11.220 13.719 1.00 57.19 108 PHE A CA 1
ATOM 852 C C . PHE A 1 108 ? -5.221 10.610 14.534 1.00 57.19 108 PHE A C 1
ATOM 854 O O . PHE A 1 108 ? -6.380 10.973 14.246 1.00 57.19 108 PHE A O 1
#

Radius of gyration: 15.75 Å; chains: 1; bounding box: 34×25×44 Å

Foldseek 3Di:
DVVVCCCVPVPVHVVLVVQLVVVLVVPPPPPDADPVSLVVLLVSLCVSLVVSLVVVLVVCVVVVPPPCVPPVVVSSVVSNVCSNVVSNLVSCLPHPPVNVVVVVVVVD

pLDDT: mean 78.75, std 6.22, range [57.19, 87.56]